Protein AF-A0A2S7K3Z8-F1 (afdb_monomer)

Solvent-accessible surface area (backbone atoms only — not comparable to full-atom values): 3332 Å² total; per-residue (Å²): 133,85,79,86,78,49,61,68,63,50,49,54,51,49,51,52,52,42,68,72,41,65,91,49,76,40,30,54,52,16,50,54,26,41,54,50,16,54,51,25,47,75,69,71,32,56,67,57,16,53,51,25,43,52,52,16,52,58,40,66,107

Secondary structure (DSSP, 8-state):
------HHHHHHHHHHHHHHSPSSHHHHHHHHHHHHHHHHHHTT-HHHHHHHHHHHHHHH-

Foldseek 3Di:
DDPPQDLVVLLVVLVVLLVPADDDPLSVQLVVLSVQLVVCVVVVNSVSNVVSSVRSVVSSD

pLDDT: mean 84.38, std 13.07, range [33.62, 93.38]

Organism: NCBI:txid2058213

Sequence (61 aa):
MNSNNNAESKLKTVKAACDKAPAGD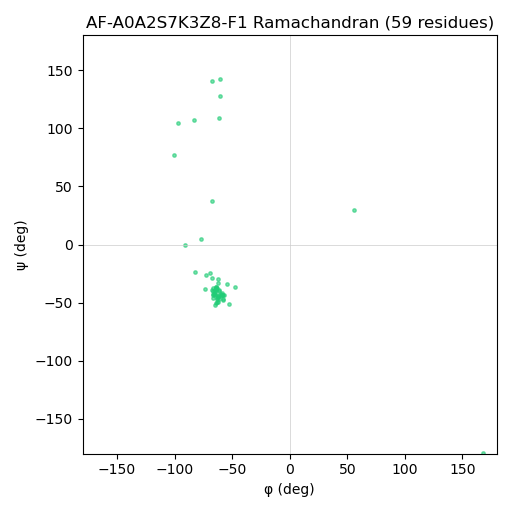KKDAAFKHFSAAEKAHKAKNDKECMTELAAAEKALH

Mean predicted aligned error: 5.1 Å

Radius of gyration: 10.9 Å; Cα contacts (8 Å, |Δi|>4): 68; chains: 1; bounding box: 29×21×27 Å

Structure (mmCIF, N/CA/C/O backbone):
data_AF-A0A2S7K3Z8-F1
#
_entry.id   AF-A0A2S7K3Z8-F1
#
loop_
_atom_site.group_PDB
_atom_site.id
_atom_site.type_symbol
_atom_site.label_atom_id
_atom_site.label_alt_id
_atom_site.label_comp_id
_atom_site.label_asym_id
_atom_site.label_entity_id
_atom_site.label_seq_id
_atom_site.pdbx_PDB_ins_code
_atom_site.Cartn_x
_atom_site.Cartn_y
_atom_site.Cartn_z
_atom_site.occupancy
_atom_site.B_iso_or_equiv
_atom_site.auth_seq_id
_atom_site.auth_comp_id
_atom_site.auth_asym_id
_atom_site.auth_atom_id
_atom_site.pdbx_PDB_model_num
ATOM 1 N N . MET A 1 1 ? 15.985 -14.701 6.830 1.00 33.62 1 MET A N 1
ATOM 2 C CA . MET A 1 1 ? 15.613 -13.268 6.842 1.00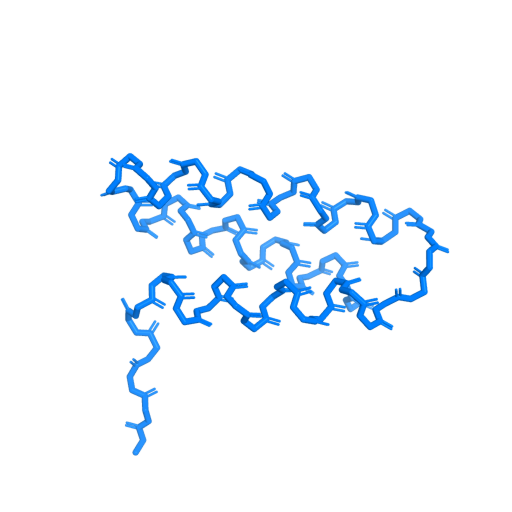 33.62 1 MET A CA 1
ATOM 3 C C . MET A 1 1 ? 15.044 -12.944 5.472 1.00 33.62 1 MET A C 1
ATOM 5 O O . MET A 1 1 ? 15.756 -13.091 4.491 1.00 33.62 1 MET A O 1
ATOM 9 N N . ASN A 1 2 ? 13.738 -12.680 5.388 1.00 36.12 2 ASN A N 1
ATOM 10 C CA . ASN A 1 2 ? 13.013 -12.581 4.121 1.00 36.12 2 ASN A CA 1
ATOM 11 C C . ASN A 1 2 ? 13.180 -11.172 3.538 1.00 36.12 2 ASN A C 1
ATOM 13 O O . ASN A 1 2 ? 12.638 -10.211 4.077 1.00 36.12 2 ASN A O 1
ATOM 17 N N . SER A 1 3 ? 13.976 -11.053 2.477 1.00 41.91 3 SER A N 1
ATOM 18 C CA . SER A 1 3 ? 14.230 -9.799 1.770 1.00 41.91 3 SER A CA 1
ATOM 19 C C . SER A 1 3 ? 12.929 -9.244 1.183 1.00 41.91 3 SER A C 1
ATOM 21 O O . SER A 1 3 ? 12.389 -9.780 0.218 1.00 41.91 3 SER A O 1
ATOM 23 N N . ASN A 1 4 ? 12.437 -8.157 1.778 1.00 49.69 4 ASN A N 1
ATOM 24 C CA . ASN A 1 4 ? 11.210 -7.417 1.452 1.00 49.69 4 ASN A CA 1
ATOM 25 C C . ASN A 1 4 ? 11.242 -6.682 0.089 1.00 49.69 4 ASN A C 1
ATOM 27 O O . ASN A 1 4 ? 10.692 -5.591 -0.039 1.00 49.69 4 ASN A O 1
ATOM 31 N N . ASN A 1 5 ? 11.858 -7.262 -0.942 1.00 58.56 5 ASN A N 1
ATOM 32 C CA . ASN A 1 5 ? 12.035 -6.601 -2.240 1.00 58.56 5 ASN A CA 1
ATOM 33 C C . ASN A 1 5 ? 10.898 -6.869 -3.244 1.00 58.56 5 ASN A C 1
ATOM 35 O O . ASN A 1 5 ? 10.930 -6.319 -4.337 1.00 58.56 5 ASN A O 1
ATOM 39 N N . ASN A 1 6 ? 9.872 -7.656 -2.888 1.00 73.06 6 ASN A N 1
ATOM 40 C CA . ASN A 1 6 ? 8.695 -7.844 -3.742 1.00 73.06 6 ASN A CA 1
ATOM 41 C C . ASN A 1 6 ? 7.561 -6.907 -3.315 1.00 73.06 6 ASN A C 1
ATOM 43 O O . ASN A 1 6 ? 6.861 -7.159 -2.330 1.00 73.06 6 ASN A O 1
ATOM 47 N N . ALA A 1 7 ? 7.351 -5.854 -4.107 1.00 79.00 7 ALA A N 1
ATOM 48 C CA . ALA A 1 7 ? 6.195 -4.962 -4.025 1.00 79.00 7 ALA A CA 1
ATOM 49 C C . ALA A 1 7 ? 4.858 -5.706 -3.936 1.00 79.00 7 ALA A C 1
ATOM 51 O O . ALA A 1 7 ? 3.999 -5.320 -3.148 1.00 79.00 7 ALA A O 1
ATOM 52 N N . GLU A 1 8 ? 4.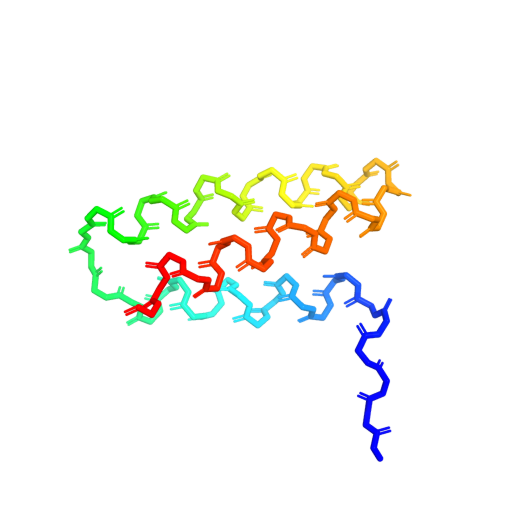718 -6.832 -4.634 1.00 81.06 8 GLU A N 1
ATOM 53 C CA . GLU A 1 8 ? 3.523 -7.675 -4.569 1.00 81.06 8 GLU A CA 1
ATOM 54 C C . GLU A 1 8 ? 3.267 -8.260 -3.166 1.00 81.06 8 GLU A C 1
ATOM 56 O O . GLU A 1 8 ? 2.144 -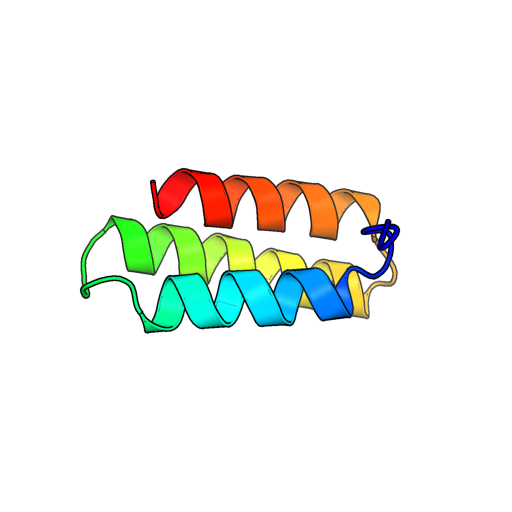8.226 -2.657 1.00 81.06 8 GLU A O 1
ATOM 61 N N . SER A 1 9 ? 4.307 -8.780 -2.509 1.00 84.44 9 SER A N 1
ATOM 62 C CA . SER A 1 9 ? 4.191 -9.348 -1.161 1.00 84.44 9 SER A CA 1
ATOM 63 C C . SER A 1 9 ? 3.798 -8.274 -0.155 1.00 84.44 9 SER A C 1
ATOM 65 O O . SER A 1 9 ? 2.973 -8.503 0.728 1.00 84.44 9 SER A O 1
ATOM 67 N N . LYS A 1 10 ? 4.364 -7.077 -0.318 1.00 83.31 10 LYS A N 1
ATOM 68 C CA . LYS A 1 10 ? 4.109 -5.949 0.569 1.00 83.31 10 LYS A CA 1
ATOM 69 C C . LYS A 1 10 ? 2.713 -5.359 0.335 1.00 83.31 10 LYS A C 1
ATOM 71 O O . LYS A 1 10 ? 2.008 -5.120 1.308 1.00 83.31 10 LYS A O 1
ATOM 76 N N . LEU A 1 11 ? 2.245 -5.287 -0.915 1.00 86.31 11 LEU A N 1
ATOM 77 C CA . LEU A 1 11 ? 0.841 -5.018 -1.253 1.00 86.31 11 LEU A CA 1
ATOM 78 C C . LEU A 1 11 ? -0.102 -5.986 -0.523 1.00 86.31 11 LEU A C 1
ATOM 80 O O . LEU A 1 11 ? -1.011 -5.556 0.179 1.00 86.31 11 LEU A O 1
ATOM 84 N N . LYS A 1 12 ? 0.124 -7.299 -0.600 1.00 88.62 12 LYS A N 1
ATOM 85 C CA . LYS A 1 12 ? -0.738 -8.274 0.096 1.00 88.62 12 LYS A CA 1
ATOM 86 C C . LYS A 1 12 ? -0.806 -8.020 1.611 1.00 88.62 12 LYS A C 1
ATOM 88 O O . LYS A 1 12 ? -1.900 -8.039 2.177 1.00 88.62 12 LYS A O 1
ATOM 93 N N . THR A 1 13 ? 0.328 -7.726 2.248 1.00 88.38 13 THR A N 1
ATOM 94 C CA . THR A 1 13 ? 0.395 -7.412 3.686 1.00 88.38 13 THR A CA 1
ATOM 95 C C . THR A 1 13 ? -0.361 -6.133 4.038 1.00 88.38 13 THR A C 1
ATOM 97 O O . THR A 1 13 ? -1.201 -6.150 4.938 1.00 88.38 13 THR A O 1
ATOM 100 N N . VAL A 1 14 ? -0.112 -5.038 3.315 1.00 88.06 14 VAL A N 1
ATOM 101 C CA . VAL A 1 14 ? -0.772 -3.747 3.565 1.00 88.06 14 VAL A CA 1
ATOM 102 C C . VAL A 1 14 ? -2.270 -3.840 3.306 1.00 88.06 14 VAL A C 1
ATOM 104 O O . VAL A 1 14 ? -3.057 -3.341 4.106 1.00 88.06 14 VAL A O 1
ATOM 107 N N . LYS A 1 15 ? -2.687 -4.559 2.258 1.00 87.94 15 LYS A N 1
ATOM 108 C CA . LYS A 1 15 ? -4.104 -4.822 1.985 1.00 87.94 15 LYS A CA 1
ATOM 109 C C . LYS A 1 15 ? -4.776 -5.522 3.157 1.00 87.94 15 LYS A C 1
ATOM 111 O O . LYS A 1 15 ? -5.842 -5.103 3.585 1.00 87.94 15 LYS A O 1
ATOM 116 N N . ALA A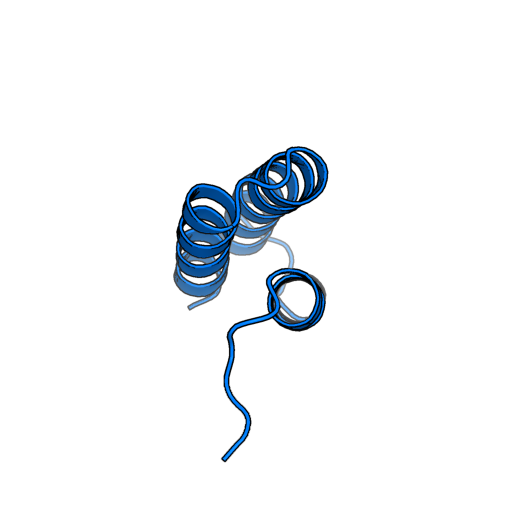 1 16 ? -4.143 -6.565 3.694 1.00 90.12 16 ALA A N 1
ATOM 117 C CA . ALA A 1 16 ? -4.670 -7.291 4.843 1.00 90.12 16 ALA A CA 1
ATOM 118 C C . ALA A 1 16 ? -4.745 -6.407 6.100 1.00 90.12 16 ALA A C 1
ATOM 120 O O . ALA A 1 16 ? -5.697 -6.525 6.871 1.00 90.12 16 ALA A O 1
ATOM 121 N N . ALA A 1 17 ? -3.775 -5.512 6.301 1.00 88.19 17 ALA A N 1
ATOM 122 C CA . ALA A 1 17 ? -3.798 -4.544 7.394 1.00 88.19 17 ALA A CA 1
ATOM 123 C C . ALA A 1 17 ? -4.934 -3.515 7.224 1.00 88.19 17 ALA A C 1
ATOM 125 O O . ALA A 1 17 ? -5.667 -3.267 8.180 1.00 88.19 17 ALA A O 1
ATOM 126 N N . CYS A 1 18 ? -5.150 -2.997 6.008 1.00 87.50 18 CYS A N 1
ATOM 127 C CA . CYS A 1 18 ? -6.303 -2.154 5.668 1.00 87.50 18 CYS A CA 1
ATOM 128 C C . CYS A 1 18 ? -7.636 -2.865 5.922 1.00 87.50 18 CYS A C 1
ATOM 130 O O . CYS A 1 18 ? -8.568 -2.261 6.448 1.00 87.50 18 CYS A O 1
ATOM 132 N N . ASP A 1 19 ? -7.7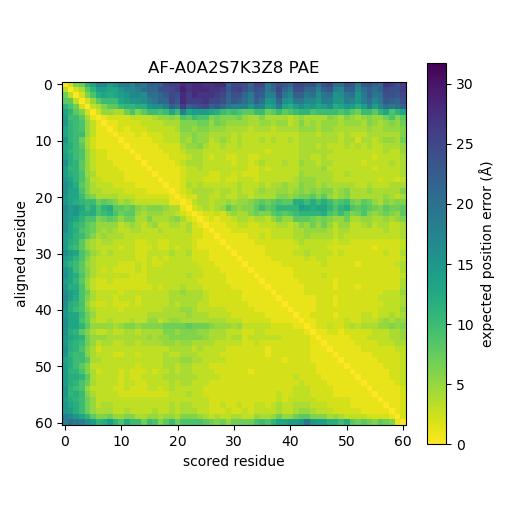44 -4.141 5.544 1.00 87.12 19 ASP A N 1
ATOM 133 C CA . ASP A 1 19 ? -8.973 -4.923 5.701 1.00 87.12 19 ASP A CA 1
ATOM 134 C C . ASP A 1 19 ? -9.319 -5.125 7.181 1.00 87.12 19 ASP A C 1
ATOM 136 O O . ASP A 1 19 ? -10.458 -4.891 7.591 1.00 87.12 19 ASP A O 1
ATOM 140 N N . LYS A 1 20 ? -8.301 -5.452 7.992 1.00 87.31 20 LYS A N 1
ATOM 141 C CA . LYS A 1 20 ? -8.408 -5.601 9.451 1.00 87.31 20 LYS A CA 1
ATOM 142 C C . LYS A 1 20 ? -8.657 -4.289 10.188 1.00 87.31 20 LYS A C 1
ATOM 144 O O . LYS A 1 20 ? -9.172 -4.327 11.305 1.00 87.31 20 LYS A O 1
ATOM 149 N N . ALA A 1 21 ? -8.274 -3.151 9.616 1.00 84.56 21 ALA A N 1
ATOM 150 C CA . ALA A 1 21 ? -8.496 -1.868 10.259 1.00 84.56 21 ALA A CA 1
ATOM 151 C C . ALA A 1 21 ? -9.998 -1.535 10.332 1.00 84.56 21 ALA A C 1
ATOM 153 O O . ALA A 1 21 ? -10.744 -1.798 9.374 1.00 84.56 21 ALA A O 1
ATOM 154 N N . PRO A 1 22 ? -10.457 -0.949 11.455 1.00 83.94 22 PRO A N 1
ATOM 155 C CA . PRO A 1 22 ? -11.832 -0.494 11.591 1.00 83.94 22 PRO A CA 1
ATOM 156 C C . PRO A 1 22 ? -12.139 0.568 10.531 1.00 83.94 22 PRO A C 1
ATOM 158 O O . PRO A 1 22 ? -11.286 1.385 10.180 1.00 83.94 22 PRO A O 1
ATOM 161 N N . ALA A 1 23 ? -13.361 0.537 9.996 1.00 80.44 23 ALA A N 1
ATOM 162 C CA . ALA A 1 23 ? -13.807 1.533 9.032 1.00 80.44 23 ALA A CA 1
ATOM 163 C C . ALA A 1 23 ? -13.774 2.932 9.668 1.00 80.44 23 ALA A C 1
ATOM 165 O O . ALA A 1 23 ? -14.306 3.138 10.756 1.00 80.44 23 ALA A O 1
ATOM 166 N N . GLY A 1 24 ? -13.113 3.868 8.992 1.00 83.88 24 GLY A N 1
ATOM 167 C CA . GLY A 1 24 ? -12.878 5.232 9.454 1.00 83.88 24 GLY A CA 1
ATOM 168 C C . GLY A 1 24 ? -11.844 5.925 8.571 1.00 83.88 24 GLY A C 1
ATOM 169 O O . GLY A 1 24 ? -11.304 5.309 7.646 1.00 83.88 24 GLY A O 1
ATOM 170 N N . ASP A 1 25 ? -11.528 7.180 8.883 1.00 85.75 25 ASP A N 1
ATOM 171 C CA . ASP A 1 25 ? -10.649 8.035 8.067 1.00 85.75 25 ASP A CA 1
ATOM 172 C C . ASP A 1 25 ? -9.276 7.397 7.789 1.00 85.75 25 ASP A C 1
ATOM 174 O O . ASP A 1 25 ? -8.720 7.533 6.70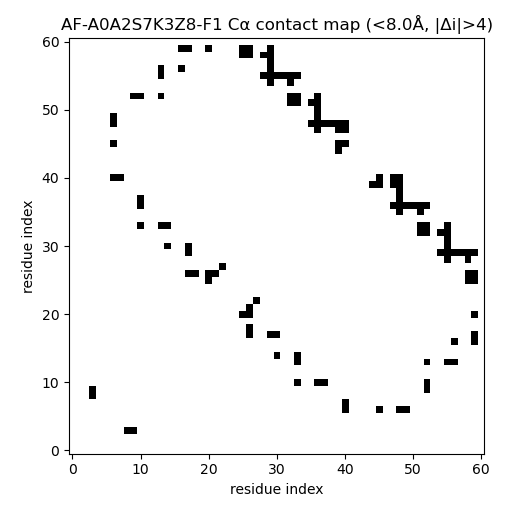0 1.00 85.75 25 ASP A O 1
ATOM 178 N N . LYS A 1 26 ? -8.756 6.623 8.754 1.00 86.06 26 LYS A N 1
ATOM 179 C CA . LYS A 1 26 ? -7.499 5.867 8.629 1.00 86.06 26 LYS A CA 1
ATOM 180 C C . LYS A 1 26 ? -7.556 4.792 7.541 1.00 86.06 26 LYS A C 1
ATOM 182 O O . LYS A 1 26 ? -6.634 4.685 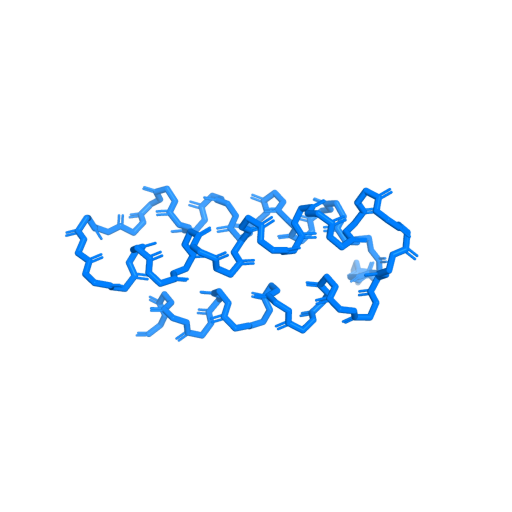6.734 1.00 86.06 26 LYS A O 1
ATOM 187 N N . LYS A 1 27 ? -8.639 4.004 7.502 1.00 89.12 27 LYS A N 1
ATOM 188 C CA . LYS A 1 27 ? -8.843 2.951 6.495 1.00 89.12 27 LYS A CA 1
ATOM 189 C C . LYS A 1 27 ? -8.980 3.571 5.109 1.00 89.12 27 LYS A C 1
ATOM 191 O O . LYS A 1 27 ? -8.358 3.081 4.174 1.00 89.12 27 LYS A O 1
ATOM 196 N N . ASP A 1 28 ? -9.725 4.665 4.992 1.00 90.06 28 ASP A N 1
ATOM 197 C CA . ASP A 1 28 ? -9.928 5.363 3.719 1.00 90.06 28 ASP A CA 1
ATOM 198 C C . ASP A 1 28 ? -8.606 5.920 3.158 1.00 90.06 28 ASP A C 1
ATOM 200 O O . ASP A 1 28 ? -8.236 5.652 2.010 1.00 90.06 28 ASP A O 1
ATOM 204 N N . ALA A 1 29 ? -7.815 6.586 4.009 1.00 91.06 29 ALA A N 1
ATOM 205 C CA . ALA A 1 29 ? -6.481 7.069 3.655 1.00 91.06 29 ALA A CA 1
ATOM 206 C C . ALA A 1 29 ? -5.547 5.925 3.229 1.00 91.06 29 ALA A C 1
ATOM 208 O O . ALA A 1 29 ? -4.861 6.021 2.207 1.00 91.06 29 ALA A O 1
ATOM 209 N N . ALA A 1 30 ? -5.554 4.817 3.971 1.00 90.62 30 ALA A N 1
ATOM 210 C CA . ALA A 1 30 ? -4.736 3.659 3.652 1.00 90.62 30 ALA A CA 1
ATOM 211 C C . ALA A 1 30 ? -5.164 2.984 2.336 1.00 90.62 30 ALA A C 1
ATOM 213 O O . ALA A 1 30 ? -4.304 2.636 1.530 1.00 90.62 30 ALA A O 1
ATOM 214 N N . PHE A 1 31 ? -6.468 2.871 2.053 1.00 90.56 31 PHE A N 1
ATOM 215 C CA . PHE A 1 31 ? -6.980 2.364 0.773 1.00 90.56 31 PHE A CA 1
ATOM 216 C C . PHE A 1 31 ? -6.613 3.265 -0.410 1.00 90.56 31 PHE A C 1
ATOM 218 O O . PHE A 1 31 ? -6.300 2.760 -1.493 1.00 90.56 31 PHE A O 1
ATOM 225 N N . LYS A 1 32 ? -6.607 4.586 -0.215 1.00 92.50 32 LYS A N 1
ATOM 226 C CA . LYS A 1 32 ? -6.204 5.548 -1.248 1.00 92.50 32 LYS A CA 1
ATOM 227 C C . LYS A 1 32 ? -4.740 5.359 -1.651 1.00 92.50 32 LYS A C 1
ATOM 229 O O . LYS A 1 32 ? -4.454 5.211 -2.840 1.00 92.50 32 LYS A O 1
ATOM 234 N N . HIS A 1 33 ? -3.842 5.290 -0.669 1.00 93.38 33 HIS A N 1
ATOM 235 C CA . HIS A 1 33 ? -2.422 5.004 -0.897 1.00 93.38 33 HIS A CA 1
ATOM 236 C C . HIS A 1 33 ? -2.203 3.593 -1.456 1.00 93.38 33 HIS A C 1
ATOM 238 O O . HIS A 1 33 ? -1.448 3.399 -2.405 1.00 93.38 33 HIS A O 1
ATOM 244 N N . PHE A 1 34 ? -2.937 2.601 -0.952 1.00 91.12 34 PHE A N 1
ATOM 245 C CA . PHE A 1 34 ? -2.885 1.234 -1.460 1.00 91.12 34 PHE A CA 1
ATOM 246 C C . PHE A 1 34 ? -3.240 1.148 -2.954 1.00 91.12 34 PHE A C 1
ATOM 248 O O . PHE A 1 34 ? -2.547 0.490 -3.731 1.00 91.12 34 PHE A O 1
ATOM 255 N N . SER A 1 35 ? -4.287 1.858 -3.382 1.00 93.12 35 SER A N 1
ATOM 256 C CA . SER A 1 35 ? -4.688 1.919 -4.791 1.00 93.12 35 SER A CA 1
ATOM 257 C C . SER A 1 35 ? -3.607 2.556 -5.676 1.00 93.12 35 SER A C 1
ATOM 259 O O . SER A 1 35 ? -3.380 2.103 -6.802 1.00 93.12 35 SER A O 1
ATOM 261 N N . ALA A 1 36 ? -2.913 3.585 -5.176 1.00 93.19 36 ALA A N 1
ATOM 262 C CA . ALA A 1 36 ? -1.777 4.191 -5.867 1.00 93.19 36 ALA A CA 1
ATOM 263 C C . ALA A 1 36 ? -0.590 3.216 -5.962 1.00 93.19 36 ALA A C 1
ATOM 265 O O . ALA A 1 36 ? -0.038 3.036 -7.049 1.00 93.19 36 ALA A O 1
ATOM 266 N N . ALA A 1 37 ? -0.282 2.496 -4.880 1.00 91.38 37 ALA A N 1
ATOM 267 C CA . ALA A 1 37 ? 0.744 1.458 -4.872 1.00 91.38 37 ALA A CA 1
ATOM 268 C C . ALA A 1 37 ? 0.467 0.345 -5.898 1.00 91.38 37 ALA A C 1
ATOM 270 O O . ALA A 1 37 ? 1.374 -0.060 -6.625 1.00 91.38 37 ALA A O 1
ATOM 271 N N . GLU A 1 38 ? -0.782 -0.127 -6.021 1.00 90.62 38 GLU A N 1
ATOM 272 C CA . GLU A 1 38 ? -1.150 -1.137 -7.028 1.00 90.62 38 GLU A CA 1
ATOM 273 C C . GLU A 1 38 ? -0.921 -0.638 -8.459 1.00 90.62 38 GLU A C 1
ATOM 275 O O . GLU A 1 38 ? -0.451 -1.391 -9.317 1.00 90.62 38 GLU A O 1
ATOM 280 N N . LYS A 1 39 ? -1.238 0.632 -8.731 1.00 92.62 39 LYS A N 1
ATOM 281 C CA . LYS A 1 39 ? -0.991 1.250 -10.042 1.00 92.62 39 LYS A CA 1
ATOM 282 C C . LYS A 1 39 ? 0.505 1.376 -10.320 1.00 92.62 39 LYS A C 1
ATOM 284 O O . LYS A 1 39 ? 0.941 0.973 -11.397 1.00 92.62 39 LYS A O 1
ATOM 289 N N . ALA A 1 40 ? 1.283 1.852 -9.350 1.00 91.44 40 ALA A N 1
ATOM 290 C CA . ALA A 1 40 ? 2.735 1.949 -9.453 1.00 91.44 40 ALA A CA 1
ATOM 291 C C . ALA A 1 40 ? 3.381 0.573 -9.686 1.00 91.44 40 ALA A C 1
ATOM 293 O O . ALA A 1 40 ? 4.226 0.424 -10.566 1.00 91.44 40 ALA A O 1
ATOM 294 N N . HIS A 1 41 ? 2.920 -0.464 -8.982 1.00 88.31 41 HIS A N 1
ATOM 295 C CA . HIS A 1 41 ? 3.391 -1.834 -9.182 1.00 88.31 41 HIS A CA 1
ATOM 296 C C . HIS A 1 41 ? 3.089 -2.357 -10.594 1.00 88.31 41 HIS A C 1
ATOM 298 O O . HIS A 1 41 ? 3.974 -2.906 -11.251 1.00 88.31 41 HIS A O 1
ATOM 304 N N . LYS A 1 42 ? 1.874 -2.122 -11.114 1.00 88.38 42 LYS A N 1
ATOM 305 C CA . LYS A 1 42 ? 1.513 -2.456 -12.507 1.00 88.38 42 LYS A CA 1
ATOM 306 C C . LYS A 1 42 ? 2.355 -1.688 -13.527 1.00 88.38 42 LYS A C 1
ATOM 308 O O . LYS A 1 42 ? 2.681 -2.230 -14.580 1.00 88.38 42 LYS A O 1
ATOM 313 N N . ALA A 1 43 ? 2.746 -0.460 -13.198 1.00 91.81 43 ALA A N 1
ATOM 314 C CA . ALA A 1 43 ? 3.661 0.356 -13.989 1.00 91.81 43 ALA A CA 1
ATOM 315 C C . ALA A 1 43 ? 5.143 -0.052 -13.839 1.00 91.81 43 ALA A C 1
ATOM 317 O O . ALA A 1 43 ? 6.007 0.619 -14.398 1.00 91.81 43 ALA A O 1
ATOM 318 N N . LYS A 1 44 ? 5.453 -1.136 -13.104 1.00 88.00 44 LYS A N 1
ATOM 319 C CA . LYS A 1 44 ? 6.823 -1.568 -12.760 1.00 88.00 44 LYS A CA 1
ATOM 320 C C . LYS A 1 44 ? 7.637 -0.472 -12.057 1.00 88.00 44 LYS A C 1
ATOM 322 O O . LYS A 1 44 ? 8.857 -0.408 -12.182 1.00 88.00 44 LYS A O 1
ATOM 327 N N . ASN A 1 45 ? 6.950 0.402 -11.324 1.00 89.94 45 ASN A N 1
ATOM 328 C CA . ASN A 1 45 ? 7.544 1.459 -10.521 1.00 89.94 45 ASN A CA 1
ATOM 329 C C . ASN A 1 45 ? 7.584 1.022 -9.052 1.00 89.94 45 ASN A C 1
ATOM 331 O O . ASN A 1 45 ? 6.769 1.434 -8.224 1.00 89.94 45 ASN A O 1
ATOM 335 N N . ASP A 1 46 ? 8.543 0.154 -8.727 1.00 84.56 46 ASP A N 1
ATOM 336 C CA . ASP A 1 46 ? 8.695 -0.386 -7.372 1.00 84.56 46 ASP A CA 1
ATOM 337 C C . ASP A 1 46 ? 9.003 0.698 -6.337 1.00 84.56 46 ASP A C 1
ATOM 339 O O . ASP A 1 46 ? 8.609 0.581 -5.180 1.00 84.56 46 ASP A O 1
ATOM 343 N N . LYS A 1 47 ? 9.670 1.780 -6.752 1.00 89.06 47 LYS A N 1
ATOM 344 C CA . LYS A 1 47 ? 10.040 2.890 -5.870 1.00 89.06 47 LYS A CA 1
ATOM 345 C C . LYS A 1 47 ? 8.797 3.609 -5.353 1.00 89.06 47 LYS A C 1
ATOM 347 O O . LYS A 1 47 ? 8.621 3.743 -4.147 1.00 89.06 47 LYS A O 1
ATOM 352 N N . GLU A 1 48 ? 7.920 4.002 -6.270 1.00 90.06 48 GLU A N 1
ATOM 353 C CA . GLU A 1 48 ? 6.658 4.666 -5.946 1.00 90.06 48 GLU A CA 1
ATOM 354 C C . GLU A 1 48 ? 5.702 3.713 -5.220 1.00 90.06 48 GLU A C 1
ATOM 356 O O . GLU A 1 48 ? 5.103 4.092 -4.218 1.00 90.06 48 GLU A O 1
ATOM 361 N N . CYS A 1 49 ? 5.653 2.439 -5.628 1.00 91.62 49 CYS A N 1
ATOM 362 C CA . CYS A 1 49 ? 4.884 1.419 -4.918 1.00 91.62 49 CYS A CA 1
ATOM 363 C C . CYS A 1 49 ? 5.325 1.290 -3.451 1.00 91.62 49 CYS A C 1
ATOM 365 O O . CYS A 1 49 ? 4.493 1.330 -2.549 1.00 91.62 49 CYS A O 1
ATOM 367 N N . MET A 1 50 ? 6.630 1.195 -3.186 1.00 89.00 50 MET A N 1
ATOM 368 C CA . MET A 1 50 ? 7.161 1.121 -1.822 1.00 89.00 50 MET A CA 1
ATOM 369 C C . MET A 1 50 ? 6.838 2.368 -0.993 1.00 89.00 50 MET A C 1
ATOM 371 O O . MET A 1 50 ? 6.525 2.233 0.192 1.00 89.00 50 MET A O 1
ATOM 375 N N . THR A 1 51 ? 6.904 3.557 -1.597 1.00 92.12 51 THR A N 1
ATOM 376 C CA . THR A 1 51 ? 6.552 4.826 -0.943 1.00 92.12 51 THR A CA 1
ATOM 377 C C . THR A 1 51 ? 5.078 4.861 -0.552 1.00 92.12 51 THR A C 1
ATOM 379 O O . THR A 1 51 ? 4.761 5.129 0.608 1.00 92.12 51 THR A O 1
ATOM 382 N N . GLU A 1 52 ? 4.185 4.530 -1.483 1.00 93.38 52 GLU A N 1
ATOM 383 C CA . GLU A 1 52 ? 2.743 4.523 -1.235 1.00 93.38 52 GLU A CA 1
ATOM 384 C C . GLU A 1 52 ? 2.342 3.438 -0.226 1.00 93.38 52 GLU A C 1
ATOM 386 O O . GLU A 1 52 ? 1.520 3.684 0.654 1.00 93.38 52 GLU A O 1
ATOM 391 N N . LEU A 1 53 ? 2.973 2.261 -0.266 1.00 90.44 53 LEU A N 1
ATOM 392 C CA . LEU A 1 53 ? 2.761 1.220 0.745 1.00 90.44 53 LEU A CA 1
ATOM 393 C C . LEU A 1 53 ? 3.167 1.681 2.143 1.00 90.44 53 LEU A C 1
ATOM 395 O O . LEU A 1 53 ? 2.422 1.454 3.091 1.00 90.44 53 LEU A O 1
ATOM 399 N N . ALA A 1 54 ? 4.305 2.362 2.278 1.00 90.94 54 ALA A N 1
ATOM 400 C CA . ALA A 1 54 ? 4.731 2.904 3.565 1.00 90.94 54 ALA A CA 1
ATOM 401 C C . ALA A 1 54 ? 3.763 3.985 4.077 1.00 90.94 54 ALA A C 1
ATOM 403 O O . ALA A 1 54 ? 3.488 4.047 5.276 1.00 90.94 54 ALA A O 1
ATOM 404 N N . ALA A 1 55 ? 3.216 4.815 3.182 1.00 91.56 55 ALA A N 1
ATOM 405 C CA . ALA A 1 55 ? 2.193 5.798 3.530 1.00 91.56 55 ALA A CA 1
ATOM 406 C C . ALA A 1 55 ? 0.885 5.127 3.981 1.00 91.56 55 ALA A C 1
ATOM 408 O O . ALA A 1 55 ? 0.314 5.526 4.996 1.00 91.56 55 ALA A O 1
ATOM 409 N N . ALA A 1 56 ? 0.456 4.068 3.287 1.00 90.88 56 ALA A N 1
ATOM 410 C CA . ALA A 1 56 ? -0.697 3.265 3.676 1.00 90.88 56 ALA A CA 1
ATOM 411 C C . ALA A 1 56 ? -0.495 2.605 5.051 1.00 90.88 56 ALA A C 1
ATOM 413 O O . ALA A 1 56 ? -1.360 2.729 5.912 1.00 90.88 56 ALA A O 1
ATOM 414 N N . GLU A 1 57 ? 0.660 1.981 5.304 1.00 88.81 57 GLU A N 1
ATOM 415 C CA . GLU A 1 57 ? 1.000 1.415 6.621 1.00 88.81 57 GLU A CA 1
ATOM 416 C C . GLU A 1 57 ? 0.990 2.484 7.719 1.00 88.81 57 GLU A C 1
ATOM 418 O O . GLU A 1 57 ? 0.453 2.260 8.804 1.00 88.81 57 GLU A O 1
ATOM 423 N N . LYS A 1 58 ? 1.534 3.671 7.431 1.00 89.06 58 LYS A N 1
ATOM 424 C CA . LYS A 1 58 ? 1.561 4.798 8.370 1.00 89.06 58 LYS A CA 1
ATOM 425 C C . LYS A 1 58 ? 0.171 5.372 8.651 1.00 89.06 58 LYS A C 1
ATOM 427 O O . LYS A 1 58 ? -0.031 5.909 9.730 1.00 89.06 58 LYS A O 1
ATOM 432 N N . ALA A 1 59 ? -0.765 5.283 7.709 1.00 89.12 59 ALA A N 1
ATOM 433 C CA . ALA A 1 59 ? -2.146 5.709 7.923 1.00 89.12 59 ALA A CA 1
ATOM 434 C C . ALA A 1 59 ? -2.922 4.744 8.840 1.00 89.12 59 ALA A C 1
ATOM 436 O O . ALA A 1 59 ? -3.871 5.161 9.502 1.00 89.12 59 ALA A O 1
ATOM 437 N N . LEU A 1 60 ? -2.520 3.468 8.887 1.00 81.75 60 LEU A N 1
ATOM 438 C CA . LEU A 1 60 ? -3.153 2.435 9.713 1.00 81.75 60 LEU A CA 1
ATOM 439 C C . LEU A 1 60 ? -2.677 2.437 11.174 1.00 81.75 60 LEU A C 1
ATOM 441 O O . LEU A 1 60 ? -3.412 1.955 12.036 1.00 81.75 60 LEU A O 1
ATOM 445 N N . HIS A 1 61 ? -1.485 2.974 11.449 1.00 72.69 61 HIS A N 1
ATOM 446 C CA . HIS A 1 61 ? -0.953 3.183 12.802 1.00 72.69 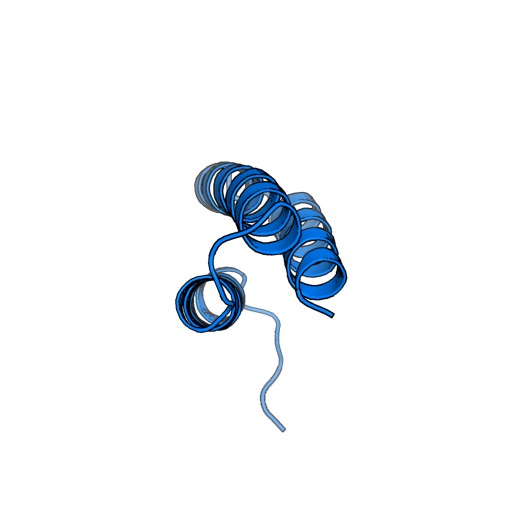61 HIS A CA 1
ATOM 447 C C . HIS A 1 61 ? -1.474 4.511 13.378 1.00 72.69 61 HIS A C 1
ATOM 449 O O . HIS A 1 61 ? -2.114 4.501 14.455 1.00 72.69 61 HIS A O 1
#

Nearest PDB structures (foldseek):
  4r5j-assembly1_A  TM=7.891E-01  e=2.167E+00  Escherichia coli K-12
  8s1x-assembly1_B  TM=7.361E-01  e=2.596E+00  synthetic construct
  4r5l-assembly1_A  TM=7.530E-01  e=2.301E+00  Escherichia coli K-12
  7jrl-assembly1_A  TM=7.320E-01  e=3.725E+00  Clostridium perfringens ATCC 13124